Protein AF-A0A3A8N389-F1 (afdb_monomer_lite)

Radius of gyration: 23.48 Å; chains: 1; bounding box: 60×30×64 Å

Foldseek 3Di:
DVVVVVVVVVVVVVVVVDQDPVNVVVVVVVVVCPDVPPPFAWDWDDDPPDIDIDGCVPDPDDDDDPPDDDPPPDQVVDPADVPRPDPPPPPDDDD

pLDDT: mean 71.37, std 15.05, range [42.41, 91.0]

Structure (mmCIF, N/CA/C/O backbone):
data_AF-A0A3A8N389-F1
#
_entry.id   AF-A0A3A8N389-F1
#
loop_
_atom_site.group_PDB
_atom_site.id
_atom_site.type_symbol
_atom_site.label_atom_id
_atom_site.label_alt_id
_atom_site.label_comp_id
_atom_site.label_asym_id
_atom_site.label_entity_id
_atom_site.label_seq_id
_atom_site.pdbx_PDB_ins_code
_atom_site.Cartn_x
_atom_site.Cartn_y
_atom_site.Cartn_z
_atom_site.occupancy
_atom_site.B_iso_or_equiv
_atom_site.auth_seq_id
_atom_site.auth_comp_id
_atom_site.auth_asym_id
_atom_site.auth_atom_id
_atom_site.pdbx_PDB_model_num
ATOM 1 N N . MET A 1 1 ? 35.863 6.744 -40.257 1.00 64.25 1 MET A N 1
ATOM 2 C CA . MET A 1 1 ? 35.076 7.730 -39.474 1.00 64.25 1 MET A CA 1
ATOM 3 C C . MET A 1 1 ? 33.567 7.485 -39.540 1.00 64.25 1 MET A C 1
ATOM 5 O O . MET A 1 1 ? 32.987 7.274 -38.489 1.00 64.25 1 MET A O 1
ATOM 9 N N . ARG A 1 2 ? 32.921 7.420 -40.719 1.00 76.81 2 ARG A N 1
ATOM 10 C CA . ARG A 1 2 ? 31.455 7.195 -40.828 1.00 76.81 2 ARG A CA 1
ATOM 11 C C . ARG A 1 2 ? 30.957 5.873 -40.220 1.00 76.81 2 ARG A C 1
ATOM 13 O O . ARG A 1 2 ? 29.960 5.883 -39.513 1.00 76.81 2 ARG A O 1
ATOM 20 N N . ALA A 1 3 ? 31.674 4.768 -40.433 1.00 78.00 3 ALA A N 1
ATOM 21 C CA . ALA A 1 3 ? 31.319 3.467 -39.853 1.00 78.00 3 ALA A CA 1
ATOM 22 C C . ALA A 1 3 ? 31.448 3.440 -38.317 1.00 78.00 3 ALA A C 1
ATOM 24 O O . ALA A 1 3 ? 30.603 2.870 -37.639 1.00 78.00 3 ALA A O 1
ATOM 25 N N . LEU A 1 4 ? 32.459 4.125 -37.771 1.00 82.12 4 LEU A N 1
ATOM 26 C CA . LEU A 1 4 ? 32.639 4.278 -36.323 1.00 82.12 4 LEU A CA 1
ATOM 27 C C . LEU A 1 4 ? 31.532 5.147 -35.716 1.00 82.12 4 LEU A C 1
ATOM 29 O O . LEU A 1 4 ? 30.981 4.791 -34.685 1.00 82.12 4 LEU A O 1
ATOM 33 N N . ALA A 1 5 ? 31.152 6.238 -36.387 1.00 87.81 5 ALA A N 1
ATOM 34 C CA . ALA A 1 5 ? 30.042 7.085 -35.959 1.00 87.81 5 ALA A CA 1
ATOM 35 C C . ALA A 1 5 ? 28.698 6.338 -35.987 1.00 87.81 5 ALA A C 1
ATOM 37 O O . ALA A 1 5 ? 27.921 6.451 -35.044 1.00 87.81 5 ALA A O 1
ATOM 38 N N . CYS A 1 6 ? 28.448 5.527 -37.022 1.00 87.12 6 CYS A N 1
ATOM 39 C CA . CYS A 1 6 ? 27.262 4.669 -37.075 1.00 87.12 6 CYS A CA 1
ATOM 40 C C . CYS A 1 6 ? 27.276 3.624 -35.952 1.00 87.12 6 CYS A C 1
ATOM 42 O O . CYS A 1 6 ? 26.259 3.435 -35.295 1.00 87.12 6 CYS A O 1
ATOM 44 N N . GLY A 1 7 ? 28.424 2.993 -35.686 1.00 90.62 7 GLY A N 1
ATOM 45 C CA . GLY A 1 7 ? 28.565 2.034 -34.588 1.00 90.62 7 GLY A CA 1
ATOM 46 C C . GLY A 1 7 ? 28.297 2.661 -33.217 1.00 90.62 7 GLY A C 1
ATOM 47 O O . GLY A 1 7 ? 27.532 2.115 -32.430 1.00 90.62 7 GLY A O 1
ATOM 48 N N . VAL A 1 8 ? 28.861 3.843 -32.954 1.00 89.69 8 VAL A N 1
ATOM 49 C CA . VAL A 1 8 ? 28.629 4.588 -31.705 1.00 89.69 8 VAL A CA 1
ATOM 50 C C . VAL A 1 8 ? 27.165 5.008 -31.568 1.00 89.69 8 VAL A C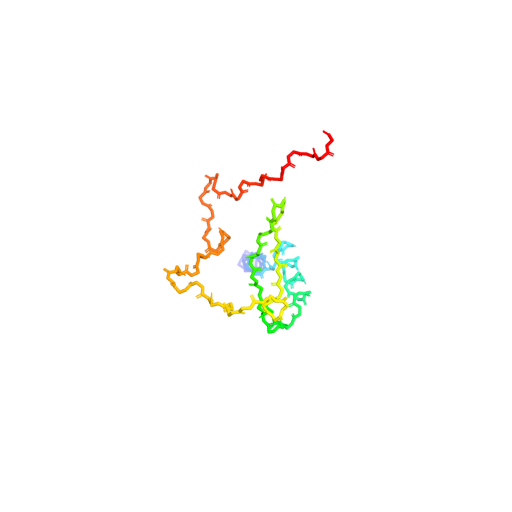 1
ATOM 52 O O . VAL A 1 8 ? 26.597 4.874 -30.489 1.00 89.69 8 VAL A O 1
ATOM 55 N N . LEU A 1 9 ? 26.526 5.459 -32.652 1.00 87.38 9 LEU A N 1
ATOM 56 C CA . LEU A 1 9 ? 25.107 5.822 -32.641 1.00 87.38 9 LEU A CA 1
ATOM 57 C C . LEU A 1 9 ? 24.217 4.620 -32.297 1.00 87.38 9 LEU A C 1
ATOM 59 O O . LEU A 1 9 ? 23.318 4.744 -31.471 1.00 87.38 9 LEU A O 1
ATOM 63 N N . VAL A 1 10 ? 24.490 3.453 -32.885 1.00 87.62 10 VAL A N 1
ATOM 64 C CA . VAL A 1 10 ? 23.759 2.216 -32.575 1.00 87.62 10 VAL A CA 1
ATOM 65 C C . VAL A 1 10 ? 23.938 1.837 -31.103 1.00 87.62 10 VAL A C 1
ATOM 67 O O . VAL A 1 10 ? 22.949 1.559 -30.430 1.00 87.62 10 VAL A O 1
ATOM 70 N N . LEU A 1 11 ? 25.162 1.910 -30.570 1.00 84.81 11 LEU A N 1
ATOM 71 C CA . LEU A 1 11 ? 25.431 1.627 -29.156 1.00 84.81 11 LEU A CA 1
ATOM 72 C C . LEU A 1 11 ? 24.662 2.573 -28.218 1.00 84.81 11 LEU A C 1
ATOM 74 O O . LEU A 1 11 ? 24.028 2.110 -27.269 1.00 84.81 11 LEU A O 1
ATOM 78 N N . LEU A 1 12 ? 24.647 3.877 -28.511 1.00 82.62 12 LEU A N 1
ATOM 79 C CA . LEU A 1 12 ? 23.912 4.873 -27.722 1.00 82.62 12 LEU A CA 1
ATOM 80 C C . LEU A 1 12 ? 22.397 4.622 -27.730 1.00 82.62 12 LEU A C 1
ATOM 82 O O . LEU A 1 12 ? 21.758 4.694 -26.681 1.00 82.62 12 LEU A O 1
ATOM 86 N N . LEU A 1 13 ? 21.825 4.277 -28.888 1.00 84.31 13 LEU A N 1
ATOM 87 C CA . LEU A 1 13 ? 20.398 3.966 -29.006 1.00 84.31 13 LEU A CA 1
ATOM 88 C C . LEU A 1 13 ? 20.029 2.691 -28.233 1.00 84.31 13 LEU A C 1
ATOM 90 O O . LEU A 1 13 ? 19.017 2.672 -27.536 1.00 84.31 13 LEU A O 1
ATOM 94 N N . THR A 1 14 ? 20.868 1.652 -28.284 1.00 81.00 14 THR A N 1
ATOM 95 C CA . THR A 1 14 ? 20.625 0.408 -27.531 1.00 81.00 14 THR A CA 1
ATOM 96 C C . THR A 1 14 ? 20.736 0.587 -26.018 1.00 81.00 14 THR A C 1
ATOM 98 O O . THR A 1 14 ? 19.968 -0.022 -25.279 1.00 81.00 14 THR A O 1
ATOM 101 N N . ALA A 1 15 ? 21.631 1.459 -25.548 1.00 74.56 15 ALA A N 1
ATOM 102 C CA . ALA A 1 15 ? 21.756 1.779 -24.128 1.00 74.56 15 ALA A CA 1
ATOM 103 C C . ALA A 1 15 ? 20.574 2.609 -23.592 1.00 74.56 15 ALA A C 1
ATOM 105 O O . ALA A 1 15 ? 20.272 2.537 -22.408 1.00 74.56 15 ALA A O 1
ATOM 106 N N . CYS A 1 16 ? 19.894 3.384 -24.444 1.00 70.06 16 CYS A N 1
ATOM 107 C CA . CYS A 1 16 ? 18.660 4.094 -24.083 1.00 70.06 16 CYS A CA 1
ATOM 108 C C . CYS A 1 16 ? 17.425 3.182 -24.064 1.00 70.06 16 CYS A C 1
ATOM 110 O O . CYS A 1 16 ? 16.466 3.468 -23.354 1.00 70.06 16 CYS A O 1
ATOM 112 N N . ALA A 1 17 ? 17.435 2.104 -24.851 1.00 68.69 17 ALA A N 1
ATOM 113 C CA . ALA A 1 17 ? 16.327 1.156 -24.935 1.00 68.69 17 ALA A CA 1
ATOM 114 C C . ALA A 1 17 ? 16.404 0.031 -23.887 1.00 68.69 17 ALA A C 1
ATOM 116 O O . ALA A 1 17 ? 15.449 -0.731 -23.744 1.00 68.69 17 ALA A O 1
ATOM 117 N N . SER A 1 18 ? 17.524 -0.113 -23.171 1.00 72.38 18 SER A N 1
ATOM 118 C CA . SER A 1 18 ? 17.665 -1.155 -22.159 1.00 72.38 18 SER A CA 1
ATOM 119 C C . SER A 1 18 ? 16.891 -0.800 -20.889 1.00 72.38 18 SER A C 1
ATOM 121 O O . SER A 1 18 ? 16.984 0.299 -20.341 1.00 72.38 18 SER A O 1
ATOM 123 N N . SER A 1 19 ? 16.118 -1.766 -20.392 1.00 71.31 19 SER A N 1
ATOM 124 C CA . SER A 1 19 ? 15.452 -1.663 -19.097 1.00 71.31 19 SER A CA 1
ATOM 125 C C . SER A 1 19 ? 16.504 -1.459 -18.007 1.00 71.31 19 SER A C 1
ATOM 127 O O . SER A 1 19 ? 17.420 -2.275 -17.864 1.00 71.31 19 SER A O 1
ATOM 129 N N . THR A 1 20 ? 16.372 -0.396 -17.219 1.00 80.75 20 THR A N 1
ATOM 130 C CA . THR A 1 20 ? 17.250 -0.188 -16.064 1.00 80.75 20 THR A CA 1
ATOM 131 C C . THR A 1 20 ? 17.099 -1.347 -15.065 1.00 80.75 20 THR A C 1
ATOM 133 O O . THR A 1 20 ? 16.036 -1.967 -14.992 1.00 80.75 20 THR A O 1
ATOM 136 N N . PRO A 1 21 ? 18.109 -1.635 -14.227 1.00 78.62 21 PRO A N 1
ATOM 137 C CA . PRO A 1 21 ? 17.977 -2.635 -13.162 1.00 78.62 21 PRO A CA 1
ATOM 138 C C . PRO A 1 21 ? 16.871 -2.293 -12.148 1.00 78.62 21 PRO A C 1
ATOM 140 O O . PRO A 1 21 ? 16.445 -3.156 -11.387 1.00 78.62 21 PRO A O 1
ATOM 143 N N . LEU A 1 22 ? 16.423 -1.034 -12.089 1.00 77.25 22 LEU A N 1
ATOM 144 C CA . LEU A 1 22 ? 15.238 -0.645 -11.327 1.00 77.25 22 LEU A CA 1
ATOM 145 C C . LEU A 1 22 ? 13.956 -1.108 -12.030 1.00 77.25 22 LEU A C 1
ATOM 147 O O . LEU A 1 22 ? 13.108 -1.704 -11.377 1.00 77.25 22 LEU A O 1
ATOM 151 N N . GLN A 1 23 ? 13.855 -0.898 -13.346 1.00 78.56 23 GLN A N 1
ATOM 152 C CA . GLN A 1 23 ? 12.713 -1.346 -14.144 1.00 78.56 23 GLN A CA 1
ATOM 153 C C . GLN A 1 23 ? 12.556 -2.868 -14.093 1.00 78.56 23 GLN A C 1
ATOM 155 O O . GLN A 1 23 ? 11.467 -3.355 -13.853 1.00 78.56 23 GLN A O 1
ATOM 160 N N . GLN A 1 24 ? 13.653 -3.624 -14.185 1.00 82.06 24 GLN A N 1
ATOM 161 C CA . GLN A 1 24 ? 13.590 -5.088 -14.099 1.00 82.06 24 GLN A CA 1
ATOM 162 C C . GLN A 1 24 ? 13.091 -5.595 -12.739 1.00 82.06 24 GLN A C 1
ATOM 164 O O . GLN A 1 24 ? 12.355 -6.574 -12.677 1.00 82.06 24 GLN A O 1
ATOM 169 N N . ARG A 1 25 ? 13.480 -4.932 -11.640 1.00 81.81 25 ARG A N 1
ATOM 170 C CA . ARG A 1 25 ? 12.958 -5.256 -10.302 1.00 81.81 25 ARG A CA 1
ATOM 171 C C . ARG A 1 25 ? 11.484 -4.895 -10.171 1.00 81.81 25 ARG A C 1
ATOM 173 O O . ARG A 1 25 ? 10.763 -5.600 -9.478 1.00 81.81 25 ARG A O 1
ATOM 180 N N . TRP A 1 26 ? 11.065 -3.808 -10.816 1.00 81.94 26 TRP A N 1
ATOM 181 C CA . TRP A 1 26 ? 9.663 -3.421 -10.878 1.00 81.94 26 TRP A CA 1
ATOM 182 C C . TRP A 1 26 ? 8.845 -4.461 -11.638 1.00 81.94 26 TRP A C 1
ATOM 184 O O . TRP A 1 26 ? 7.880 -4.976 -11.095 1.00 81.94 26 TRP A O 1
ATOM 194 N N . ASP A 1 27 ? 9.269 -4.829 -12.846 1.00 82.94 27 ASP A N 1
ATOM 195 C CA . ASP A 1 27 ? 8.568 -5.805 -13.684 1.00 82.94 27 ASP A CA 1
ATOM 196 C C . ASP A 1 27 ? 8.474 -7.179 -12.992 1.00 82.94 27 ASP A C 1
ATOM 198 O O . ASP A 1 27 ? 7.453 -7.855 -13.085 1.00 82.94 27 ASP A O 1
ATOM 202 N N . ALA A 1 28 ? 9.512 -7.579 -12.245 1.00 83.06 28 ALA A N 1
ATOM 203 C CA . ALA A 1 28 ? 9.490 -8.792 -11.426 1.00 83.06 28 ALA A CA 1
ATOM 204 C C . ALA A 1 28 ? 8.482 -8.702 -10.267 1.00 83.06 28 ALA A C 1
ATOM 206 O O . ALA A 1 28 ? 7.708 -9.632 -10.064 1.00 83.06 28 ALA A O 1
ATOM 207 N N . ALA A 1 29 ? 8.454 -7.578 -9.545 1.00 77.94 29 ALA A N 1
ATOM 208 C CA . ALA A 1 29 ? 7.483 -7.352 -8.476 1.00 77.94 29 ALA A CA 1
ATOM 209 C C . ALA A 1 29 ? 6.038 -7.286 -9.008 1.00 77.94 29 ALA A C 1
ATOM 211 O O . ALA A 1 29 ? 5.125 -7.807 -8.377 1.00 77.94 29 ALA A O 1
ATOM 212 N N . GLU A 1 30 ? 5.830 -6.697 -10.187 1.00 76.81 30 GLU A N 1
ATOM 213 C CA . GLU A 1 30 ? 4.528 -6.657 -10.859 1.00 76.81 30 GLU A CA 1
ATOM 214 C C . GLU A 1 30 ? 4.074 -8.063 -11.278 1.00 76.81 30 GLU A C 1
ATOM 216 O O . GLU A 1 30 ? 2.904 -8.401 -11.147 1.00 76.81 30 GLU A O 1
ATOM 221 N N . ALA A 1 31 ? 4.999 -8.921 -11.721 1.00 78.62 31 ALA A N 1
ATOM 222 C CA . ALA A 1 31 ? 4.696 -10.313 -12.052 1.00 78.62 31 ALA A CA 1
ATOM 223 C C . ALA A 1 31 ? 4.371 -11.176 -10.814 1.00 78.62 31 ALA A C 1
ATOM 225 O O . ALA A 1 31 ? 3.620 -12.145 -10.926 1.00 78.62 31 ALA A O 1
ATOM 226 N N . GLU A 1 32 ? 4.922 -10.840 -9.641 1.00 70.38 32 GLU A N 1
ATOM 227 C CA . GLU A 1 32 ? 4.571 -11.467 -8.355 1.00 70.38 32 GLU A CA 1
ATOM 228 C C . GLU A 1 32 ? 3.162 -11.076 -7.882 1.00 70.38 32 GLU A C 1
ATOM 230 O O . GLU A 1 32 ? 2.489 -11.867 -7.213 1.00 70.38 32 GLU A O 1
ATOM 235 N N . CYS A 1 33 ? 2.676 -9.898 -8.284 1.00 68.75 33 CYS A N 1
ATOM 236 C CA . CYS A 1 33 ? 1.272 -9.508 -8.190 1.00 68.75 33 CYS A CA 1
ATOM 237 C C . CYS A 1 33 ? 0.451 -10.252 -9.260 1.00 68.75 33 CYS A C 1
ATOM 239 O O . CYS A 1 33 ? -0.052 -9.659 -10.211 1.00 68.75 33 CYS A O 1
ATOM 241 N N . GLY A 1 34 ? 0.342 -11.578 -9.127 1.00 63.00 34 GLY A N 1
ATOM 242 C CA . GLY A 1 34 ? -0.462 -12.412 -10.025 1.00 63.00 34 GLY A CA 1
ATOM 243 C C . GLY A 1 34 ? -1.903 -11.904 -10.155 1.00 63.00 34 GLY A C 1
ATOM 244 O O . GLY A 1 34 ? -2.394 -11.292 -9.205 1.00 63.00 34 GLY A O 1
ATOM 245 N N . GLU A 1 35 ? -2.516 -12.174 -11.328 1.00 57.47 35 GLU A N 1
ATOM 246 C CA . GLU A 1 35 ? -3.902 -11.874 -11.758 1.00 57.47 35 GLU A CA 1
ATOM 247 C C . GLU A 1 35 ? -4.648 -11.076 -10.705 1.00 57.47 35 GLU A C 1
ATOM 249 O O . GLU A 1 35 ? -5.014 -11.705 -9.718 1.00 57.47 35 GLU A O 1
ATOM 254 N N . ALA A 1 36 ? -4.819 -9.757 -10.892 1.00 55.03 36 ALA A N 1
ATOM 255 C CA . ALA A 1 36 ? -5.543 -8.849 -9.996 1.00 55.03 36 ALA A CA 1
ATOM 256 C C . ALA A 1 36 ? -6.838 -9.511 -9.509 1.00 55.03 36 ALA A C 1
ATOM 258 O O . ALA A 1 36 ? -7.893 -9.420 -10.139 1.00 55.03 36 ALA A O 1
ATOM 259 N N . ARG A 1 37 ? -6.714 -10.316 -8.455 1.00 53.41 37 ARG A N 1
ATOM 260 C CA . ARG A 1 37 ? -7.688 -11.354 -8.164 1.00 53.41 37 ARG A CA 1
ATOM 261 C C . ARG A 1 37 ? -8.784 -10.604 -7.478 1.00 53.41 37 ARG A C 1
ATOM 263 O O . ARG A 1 37 ? -8.559 -10.229 -6.333 1.00 53.41 37 ARG A O 1
ATOM 270 N N . GLU A 1 38 ? -9.860 -10.356 -8.225 1.00 58.84 38 GLU A N 1
ATOM 271 C CA . GLU A 1 38 ? -11.128 -9.754 -7.808 1.00 58.84 38 GLU A CA 1
ATOM 272 C C . GLU A 1 38 ? -10.951 -8.976 -6.511 1.00 58.84 38 GLU A C 1
ATOM 274 O O . GLU A 1 38 ? -11.075 -9.578 -5.443 1.00 58.84 38 GLU A O 1
ATOM 279 N N . ASP A 1 39 ? -10.560 -7.698 -6.619 1.00 67.38 39 ASP A N 1
ATOM 280 C CA . ASP A 1 39 ? -10.305 -6.814 -5.479 1.00 67.38 39 ASP A CA 1
ATOM 281 C C . ASP A 1 39 ? -11.255 -7.159 -4.328 1.0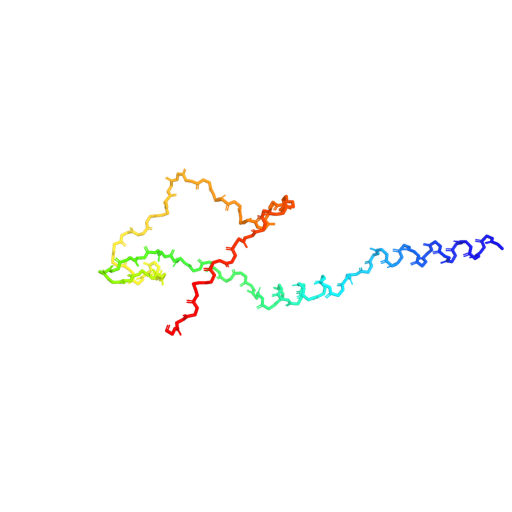0 67.38 39 ASP A C 1
ATOM 283 O O . ASP A 1 39 ? -12.463 -6.912 -4.400 1.00 67.38 39 ASP A O 1
ATOM 287 N N . ALA A 1 40 ? -10.725 -7.830 -3.300 1.00 76.50 40 ALA A N 1
ATOM 288 C CA . ALA A 1 40 ? -11.569 -8.312 -2.223 1.00 76.50 40 ALA A CA 1
ATOM 289 C C . ALA A 1 40 ? -12.142 -7.084 -1.519 1.00 76.50 40 ALA A C 1
ATOM 291 O O . ALA A 1 40 ? -11.384 -6.213 -1.084 1.00 76.50 40 ALA A O 1
ATOM 292 N N . CYS A 1 41 ? -13.469 -7.004 -1.416 1.00 83.44 41 CYS A N 1
ATOM 293 C CA . CYS A 1 41 ? -14.105 -5.881 -0.749 1.00 83.44 41 CYS A CA 1
ATOM 294 C C . CYS A 1 41 ? -13.613 -5.833 0.699 1.00 83.44 41 CYS A C 1
ATOM 296 O O . CYS A 1 41 ? -13.792 -6.787 1.459 1.00 83.44 41 CYS A O 1
ATOM 298 N N . VAL A 1 42 ? -12.988 -4.718 1.079 1.00 87.12 42 VAL A N 1
ATOM 299 C CA . VAL A 1 42 ? -12.567 -4.450 2.454 1.00 87.12 42 VAL A CA 1
ATOM 300 C C . VAL A 1 42 ? -13.142 -3.129 2.942 1.00 87.12 42 VAL A C 1
ATOM 302 O O . VAL A 1 42 ? -13.250 -2.160 2.191 1.00 87.12 42 VAL A O 1
ATOM 305 N N . THR A 1 43 ? -13.483 -3.082 4.225 1.00 87.88 43 THR A N 1
ATOM 306 C CA . THR A 1 43 ? -13.964 -1.885 4.916 1.00 87.88 43 THR A CA 1
ATOM 307 C C . THR A 1 43 ? -13.160 -1.635 6.187 1.00 87.88 43 THR A C 1
ATOM 309 O O . THR A 1 43 ? -12.603 -2.563 6.776 1.00 87.88 43 THR A O 1
ATOM 312 N N . LEU A 1 44 ? -13.080 -0.372 6.607 1.00 86.81 44 LEU A N 1
ATOM 313 C CA . LEU A 1 44 ? -12.454 0.018 7.867 1.00 86.81 44 LEU A CA 1
ATOM 314 C C . LEU A 1 44 ? -13.514 0.012 8.972 1.00 86.81 44 LEU A C 1
ATOM 316 O O . LEU A 1 44 ? -14.496 0.748 8.883 1.00 86.81 44 LEU A O 1
ATOM 320 N N . LEU A 1 45 ? -13.284 -0.764 10.029 1.00 86.81 45 LEU A N 1
ATOM 321 C CA . LEU A 1 45 ? -14.131 -0.771 11.219 1.00 86.81 45 LEU A CA 1
ATOM 322 C C . LEU A 1 45 ? -13.298 -0.461 12.461 1.00 86.81 45 LEU A C 1
ATOM 324 O O . LEU A 1 45 ? -12.206 -1.005 12.636 1.00 86.81 45 LEU A O 1
ATOM 328 N N . CYS A 1 46 ? -13.832 0.394 13.329 1.00 87.81 46 CYS A N 1
ATOM 329 C CA . CYS A 1 46 ? -13.245 0.719 14.624 1.00 87.81 46 CYS A CA 1
ATOM 330 C C . CYS A 1 46 ? -14.102 0.134 15.746 1.00 87.81 46 CYS A C 1
ATOM 332 O O . CYS A 1 46 ? -15.303 0.392 15.803 1.00 87.81 46 CYS A O 1
ATOM 334 N N . GLY A 1 47 ? -13.471 -0.645 16.622 1.00 84.69 47 GLY A N 1
ATOM 335 C CA . GLY A 1 47 ? -14.006 -0.968 17.941 1.00 84.69 47 GLY A CA 1
ATOM 336 C C . GLY A 1 47 ? -13.567 0.069 18.975 1.00 84.69 47 GLY A C 1
ATOM 337 O O . GLY A 1 47 ? -13.030 1.121 18.629 1.00 84.69 47 GLY A O 1
ATOM 338 N N . ASP A 1 48 ? -13.743 -0.253 20.254 1.00 89.19 48 ASP A N 1
ATOM 339 C CA . ASP A 1 48 ? -13.484 0.691 21.350 1.00 89.19 48 ASP A CA 1
ATOM 340 C C . ASP A 1 48 ? -12.006 1.088 21.488 1.00 89.19 48 ASP A C 1
ATOM 342 O O . ASP A 1 48 ? -11.690 2.193 21.927 1.00 89.19 48 ASP A O 1
ATOM 346 N N . THR A 1 49 ? -11.087 0.190 21.124 1.00 88.81 49 THR A N 1
ATOM 347 C CA . THR A 1 49 ? -9.645 0.362 21.369 1.00 88.81 49 THR A CA 1
ATOM 348 C C . THR A 1 49 ? -8.785 0.318 20.109 1.00 88.81 49 THR A C 1
ATOM 350 O O . THR A 1 49 ? -7.615 0.694 20.167 1.00 88.81 49 THR A O 1
ATOM 353 N N . ALA A 1 50 ? -9.327 -0.135 18.975 1.00 85.44 50 ALA A N 1
ATOM 354 C CA . ALA A 1 50 ? -8.562 -0.306 17.744 1.00 85.44 50 ALA A CA 1
ATOM 355 C C . ALA A 1 50 ? -9.444 -0.273 16.492 1.00 85.44 50 ALA A C 1
ATOM 357 O O . ALA A 1 50 ? -10.624 -0.623 16.528 1.00 85.44 50 ALA A O 1
ATOM 358 N N . CYS A 1 51 ? -8.826 0.087 15.366 1.00 89.75 51 CYS A N 1
ATOM 359 C CA . CYS A 1 51 ? -9.418 0.003 14.036 1.00 89.75 51 CYS A CA 1
ATOM 360 C C . CYS A 1 51 ? -8.683 -1.034 13.187 1.00 89.75 51 CYS A C 1
ATOM 362 O O . CYS A 1 51 ? -7.467 -1.186 13.303 1.00 89.75 51 CYS A O 1
ATOM 364 N N . GLY A 1 52 ? -9.412 -1.715 12.308 1.00 88.50 52 GLY A N 1
ATOM 365 C CA . GLY A 1 52 ? -8.862 -2.716 11.401 1.00 88.50 52 GLY A CA 1
ATOM 366 C C . GLY A 1 52 ? -9.593 -2.746 10.066 1.00 88.50 52 GLY A C 1
ATOM 367 O O . GLY A 1 52 ? -10.711 -2.241 9.943 1.00 88.50 52 GLY A O 1
ATOM 368 N N . PHE A 1 53 ? -8.942 -3.337 9.067 1.00 91.00 53 PHE A N 1
ATOM 369 C CA . PHE A 1 53 ? -9.573 -3.658 7.793 1.00 91.00 53 PHE A CA 1
ATOM 370 C C . PHE A 1 53 ? -10.172 -5.058 7.865 1.00 91.00 53 PHE A C 1
ATOM 372 O O . PHE A 1 53 ? -9.486 -6.009 8.237 1.00 91.00 53 PHE A O 1
ATOM 379 N N . TYR A 1 54 ? -11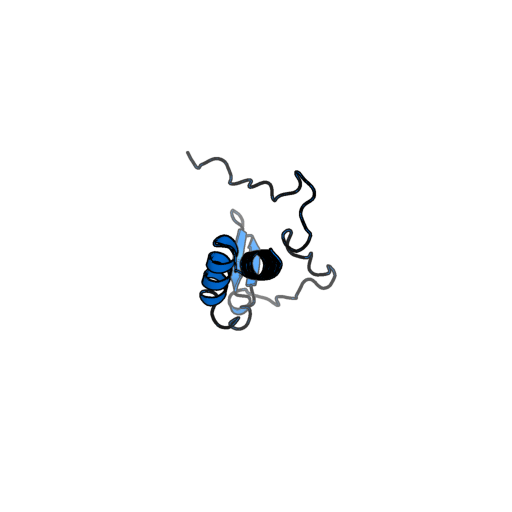.438 -5.170 7.486 1.00 89.12 54 TYR A N 1
ATOM 380 C CA . TYR A 1 54 ? -12.193 -6.418 7.472 1.00 89.12 54 TYR A CA 1
ATOM 381 C C . TYR A 1 54 ? -12.772 -6.635 6.086 1.00 89.12 54 TYR A C 1
ATOM 383 O O . TYR A 1 54 ? -13.051 -5.664 5.378 1.00 89.12 54 TYR A O 1
ATOM 391 N N . ARG A 1 55 ? -12.966 -7.896 5.697 1.00 89.75 55 ARG A N 1
ATOM 392 C CA . ARG A 1 55 ? -13.705 -8.196 4.472 1.00 89.75 55 ARG A CA 1
ATOM 393 C C . ARG A 1 55 ? -15.151 -7.754 4.640 1.00 89.75 55 ARG A C 1
ATOM 395 O O . ARG A 1 55 ? -15.716 -7.895 5.722 1.00 89.75 55 ARG A O 1
ATOM 402 N N . CYS A 1 56 ? -15.740 -7.205 3.586 1.00 89.19 56 CYS A N 1
ATOM 403 C CA . CYS A 1 56 ? -17.103 -6.683 3.642 1.00 89.19 56 CYS A CA 1
ATOM 404 C C . CYS A 1 56 ? -18.122 -7.763 4.035 1.00 89.19 56 CYS A C 1
ATOM 406 O O . CYS A 1 56 ? -19.095 -7.454 4.713 1.00 89.19 56 CYS A O 1
ATOM 408 N N . GLU A 1 57 ? -17.877 -9.021 3.662 1.00 88.44 57 GLU A N 1
ATOM 409 C CA . GLU A 1 57 ? -18.742 -10.165 3.968 1.00 88.44 57 GLU A CA 1
ATOM 410 C C . GLU A 1 57 ? -18.712 -10.566 5.453 1.00 88.44 57 GLU A C 1
ATOM 412 O O . GLU A 1 57 ? -19.650 -11.198 5.937 1.00 88.44 57 GLU A O 1
ATOM 417 N N . ASP A 1 58 ? -17.659 -10.177 6.179 1.00 90.44 58 ASP A N 1
ATOM 418 C CA . ASP A 1 58 ? -17.446 -10.517 7.590 1.00 90.44 58 ASP A CA 1
ATOM 419 C C . ASP A 1 58 ? -18.018 -9.454 8.550 1.00 90.44 58 ASP A C 1
ATOM 421 O O . ASP A 1 58 ? -17.962 -9.616 9.771 1.00 90.44 58 ASP A O 1
ATOM 425 N N . VAL A 1 59 ? -18.553 -8.343 8.026 1.00 89.50 59 VAL A N 1
ATOM 426 C CA . VAL A 1 59 ? -19.020 -7.200 8.824 1.00 89.50 59 VAL A CA 1
ATOM 427 C C . VAL A 1 59 ? -20.551 -7.153 8.849 1.00 89.50 59 VAL A C 1
ATOM 429 O O . VAL A 1 59 ? -21.186 -7.217 7.797 1.00 89.50 59 VAL A O 1
ATOM 432 N N . PRO A 1 60 ? -21.187 -7.010 10.029 1.00 84.12 60 PRO A N 1
ATOM 433 C CA . PRO A 1 60 ? -22.637 -6.892 10.107 1.00 84.12 60 PRO A CA 1
ATOM 434 C C . PRO A 1 60 ? -23.117 -5.546 9.540 1.00 84.12 60 PRO A C 1
ATOM 436 O O . PRO A 1 60 ? -22.683 -4.485 9.984 1.00 84.12 60 PRO A O 1
ATOM 439 N N . GLY A 1 61 ? -24.073 -5.594 8.610 1.00 83.12 61 GLY A N 1
ATOM 440 C CA . GLY A 1 61 ? -24.686 -4.415 7.986 1.00 83.12 61 GLY A CA 1
ATOM 441 C C . GLY A 1 61 ? -24.321 -4.252 6.509 1.00 83.12 61 GLY A C 1
ATOM 442 O O . GLY A 1 61 ? -23.548 -5.025 5.953 1.00 83.12 61 GLY A O 1
ATOM 443 N N . GLU A 1 62 ? -24.915 -3.257 5.848 1.00 79.31 62 GLU A N 1
ATOM 444 C CA . GLU A 1 62 ? -24.602 -2.949 4.449 1.00 79.31 62 GLU A CA 1
ATOM 445 C C . GLU A 1 62 ? -23.336 -2.086 4.372 1.00 79.31 62 GLU A C 1
ATOM 447 O O . GLU A 1 62 ? -23.307 -0.953 4.860 1.00 79.31 62 GLU A O 1
ATOM 452 N N . VAL A 1 63 ? -22.284 -2.607 3.736 1.00 80.19 63 VAL A N 1
ATOM 453 C CA . VAL A 1 63 ? -21.090 -1.824 3.405 1.00 80.19 63 VAL A CA 1
ATOM 454 C C . VAL A 1 63 ? -21.336 -1.101 2.086 1.00 80.19 63 VAL A C 1
ATOM 456 O O . VAL A 1 63 ? -21.248 -1.682 1.006 1.00 80.19 63 VAL A O 1
ATOM 459 N N . VAL A 1 64 ? -21.640 0.191 2.167 1.00 75.25 64 VAL A N 1
ATOM 460 C CA . VAL A 1 64 ? -21.818 1.037 0.985 1.00 75.25 64 VAL A CA 1
ATOM 461 C C . VAL A 1 64 ? -20.493 1.722 0.670 1.00 75.25 64 VAL A C 1
ATOM 463 O O . VAL A 1 64 ? -19.905 2.381 1.529 1.00 75.25 64 VAL A O 1
ATOM 466 N N . LEU A 1 65 ? -20.033 1.612 -0.581 1.00 68.44 65 LEU A N 1
ATOM 467 C CA . LEU A 1 65 ? -18.946 2.449 -1.094 1.00 68.44 65 LEU A CA 1
ATOM 468 C C . LEU A 1 65 ? -19.258 3.908 -0.767 1.00 68.44 65 LEU A C 1
ATOM 470 O O . LEU A 1 65 ? -20.338 4.388 -1.115 1.00 68.44 65 LEU A O 1
ATOM 474 N N . ALA A 1 66 ? -18.322 4.616 -0.133 1.00 64.69 66 ALA A N 1
ATOM 475 C CA . ALA A 1 66 ? -18.467 6.039 0.140 1.00 64.69 66 ALA A CA 1
ATOM 476 C C . ALA A 1 66 ? -18.618 6.804 -1.189 1.00 64.69 66 ALA A C 1
ATOM 478 O O . ALA A 1 66 ? -17.644 7.229 -1.811 1.00 64.69 66 ALA A O 1
ATOM 479 N N . ARG A 1 67 ? -19.858 6.944 -1.668 1.00 53.88 67 ARG A N 1
ATOM 480 C CA . ARG A 1 67 ? -20.195 7.705 -2.868 1.00 53.88 67 ARG A CA 1
ATOM 481 C C . ARG A 1 67 ? -19.940 9.170 -2.547 1.00 53.88 67 ARG A C 1
ATOM 483 O O . ARG A 1 67 ? -20.696 9.770 -1.792 1.00 53.88 67 ARG A O 1
ATOM 490 N N . GLY A 1 68 ? -18.885 9.748 -3.115 1.00 53.00 68 GLY A N 1
ATOM 491 C CA . GLY A 1 68 ? -18.701 11.200 -3.058 1.00 53.00 68 GLY A CA 1
ATOM 492 C C . GLY A 1 68 ? -17.273 11.713 -3.140 1.00 53.00 68 GLY A C 1
ATOM 493 O O . GLY A 1 68 ? -17.092 12.906 -3.364 1.00 53.00 68 GLY A O 1
ATOM 494 N N . LEU A 1 69 ? -16.258 10.861 -3.006 1.00 50.94 69 LEU 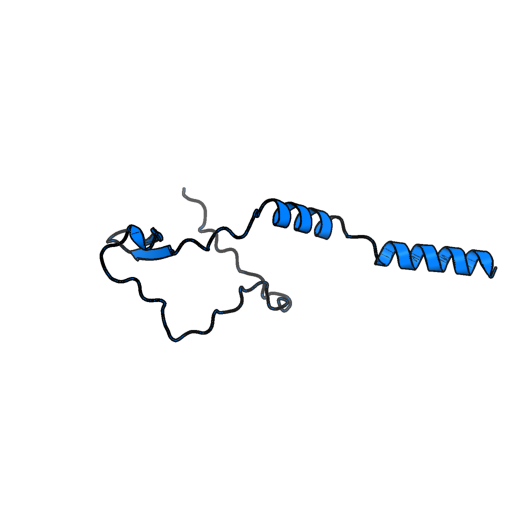A N 1
ATOM 495 C CA . LEU A 1 69 ? -14.876 11.278 -3.228 1.00 50.94 69 LEU A CA 1
ATOM 496 C C . LEU A 1 69 ? -14.336 10.528 -4.444 1.00 50.94 69 LEU A C 1
ATOM 498 O O . LEU A 1 69 ? -14.334 9.296 -4.421 1.00 50.94 69 LEU A O 1
ATOM 502 N N . PRO A 1 70 ? -13.905 11.228 -5.514 1.00 53.94 70 PRO A N 1
ATOM 503 C CA . PRO A 1 70 ? -13.164 10.561 -6.573 1.00 53.94 70 PRO A CA 1
ATOM 504 C C . PRO A 1 70 ? -11.991 9.815 -5.924 1.00 53.94 70 PRO A C 1
ATOM 506 O O . PRO A 1 70 ? -11.427 10.344 -4.954 1.00 53.94 70 PRO A O 1
ATOM 509 N N . PRO A 1 71 ? -11.626 8.615 -6.415 1.00 54.91 71 PRO A N 1
ATOM 510 C CA . PRO A 1 71 ? -10.438 7.922 -5.941 1.00 54.91 71 PRO A CA 1
ATOM 511 C C . PRO A 1 71 ? -9.301 8.935 -5.951 1.00 54.91 71 PRO A C 1
ATOM 513 O O . PRO A 1 71 ? -8.971 9.479 -7.009 1.00 54.91 71 PRO A O 1
ATOM 516 N N . ARG A 1 72 ? -8.756 9.284 -4.776 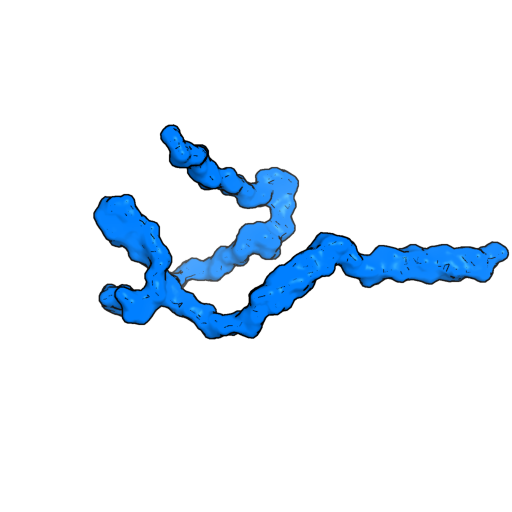1.00 56.88 72 ARG A N 1
ATOM 517 C CA . ARG A 1 72 ? -7.543 10.094 -4.777 1.00 56.88 72 ARG A CA 1
ATOM 518 C C . ARG A 1 72 ? -6.511 9.218 -5.477 1.00 56.88 72 ARG A C 1
ATOM 520 O O . ARG A 1 72 ? -6.299 8.102 -4.998 1.00 56.88 72 ARG A O 1
ATOM 527 N N . PRO A 1 73 ? -5.933 9.662 -6.608 1.00 51.41 73 PRO A N 1
ATOM 528 C CA . PRO A 1 73 ? -4.887 8.895 -7.250 1.00 51.41 73 PRO A CA 1
ATOM 529 C C . PRO A 1 73 ? -3.838 8.600 -6.179 1.00 51.41 73 PRO A C 1
ATOM 531 O O . PRO A 1 73 ? -3.545 9.483 -5.357 1.00 51.41 73 PRO A O 1
ATOM 534 N N . PRO A 1 74 ? -3.340 7.356 -6.112 1.00 49.75 74 PRO A N 1
ATOM 535 C CA . PRO A 1 74 ? -2.380 6.999 -5.090 1.00 49.75 74 PRO A CA 1
ATOM 536 C C . PRO A 1 74 ? -1.199 7.976 -5.213 1.00 49.75 74 PRO A C 1
ATOM 538 O O . PRO A 1 74 ? -0.883 8.401 -6.325 1.00 49.75 74 PRO A O 1
ATOM 541 N N . PRO A 1 75 ? -0.573 8.412 -4.107 1.00 50.12 75 PRO A N 1
ATOM 542 C CA . PRO A 1 75 ? 0.369 9.538 -4.118 1.00 50.12 75 PRO A CA 1
ATOM 543 C C . PRO A 1 75 ? 1.564 9.348 -5.071 1.00 50.12 75 PRO A C 1
ATOM 545 O O . PRO A 1 75 ? 2.229 10.318 -5.408 1.00 50.12 75 PRO A O 1
ATOM 548 N N . MET A 1 76 ? 1.816 8.119 -5.534 1.00 49.50 76 MET A N 1
ATOM 549 C CA . MET A 1 76 ? 2.790 7.778 -6.578 1.00 49.50 76 MET A CA 1
ATOM 550 C C . MET A 1 76 ? 2.355 8.095 -8.020 1.00 49.50 76 MET A C 1
ATOM 552 O O . MET A 1 76 ? 3.214 8.199 -8.888 1.00 49.50 76 MET A O 1
ATOM 556 N N . ALA A 1 77 ? 1.058 8.243 -8.302 1.00 47.72 77 ALA A N 1
ATOM 557 C CA . ALA A 1 77 ? 0.529 8.489 -9.649 1.00 47.72 77 ALA A CA 1
ATOM 558 C C . ALA A 1 77 ? 0.683 9.952 -10.112 1.00 47.72 77 ALA A C 1
ATOM 560 O O . ALA A 1 77 ? 0.394 10.277 -11.261 1.00 47.72 77 ALA A O 1
ATOM 561 N N . VAL A 1 78 ? 1.163 10.835 -9.235 1.00 52.03 78 VAL A N 1
ATOM 562 C CA . VAL A 1 78 ? 1.589 12.195 -9.571 1.00 52.03 78 VAL A CA 1
ATOM 563 C C . VAL A 1 78 ? 3.079 12.257 -9.272 1.00 52.03 78 VAL A C 1
ATOM 565 O O . VAL A 1 78 ? 3.478 11.961 -8.148 1.00 52.03 78 VAL A O 1
ATOM 568 N N . ALA A 1 79 ? 3.909 12.599 -10.262 1.00 47.88 79 ALA A N 1
ATOM 569 C CA . ALA A 1 79 ? 5.347 12.747 -10.047 1.00 47.88 79 ALA A CA 1
ATOM 570 C C . ALA A 1 79 ? 5.573 13.675 -8.836 1.00 47.88 79 ALA A C 1
ATOM 572 O O . ALA A 1 79 ? 5.124 14.826 -8.877 1.00 47.88 79 ALA A O 1
ATOM 573 N N . PRO A 1 80 ? 6.194 13.198 -7.741 1.00 52.28 80 PRO A N 1
ATOM 574 C CA . PRO A 1 80 ? 6.306 14.002 -6.541 1.00 52.28 80 PRO A CA 1
ATOM 575 C C . PRO A 1 80 ? 7.179 15.218 -6.854 1.00 52.28 80 PRO A C 1
ATOM 577 O O . PRO A 1 80 ? 8.330 15.083 -7.271 1.00 52.28 80 PRO A O 1
ATOM 580 N N . ALA A 1 81 ? 6.644 16.421 -6.628 1.00 55.47 81 ALA A N 1
ATOM 581 C CA . ALA A 1 81 ? 7.459 17.625 -6.521 1.00 55.47 81 ALA A CA 1
ATOM 582 C C . ALA A 1 81 ? 8.618 17.364 -5.532 1.00 55.47 81 ALA A C 1
ATOM 584 O O . ALA A 1 81 ? 8.409 16.644 -4.545 1.00 55.47 81 ALA A O 1
ATOM 585 N N . PRO A 1 82 ? 9.825 17.915 -5.745 1.00 48.59 82 PRO A N 1
ATOM 586 C CA . PRO A 1 82 ? 10.946 17.722 -4.827 1.00 48.59 82 PRO A CA 1
ATOM 587 C C . PRO A 1 82 ? 10.523 18.009 -3.373 1.00 48.59 82 PRO A C 1
ATOM 589 O O . PRO A 1 82 ? 10.074 19.108 -3.064 1.00 48.59 82 PRO A O 1
ATOM 592 N N . GLY A 1 83 ? 10.601 17.002 -2.493 1.00 58.25 83 GLY A N 1
ATOM 593 C CA . GLY A 1 83 ? 10.168 17.100 -1.086 1.00 58.25 83 GLY A CA 1
ATOM 594 C C . GLY A 1 83 ? 8.726 16.661 -0.770 1.00 58.25 83 GLY A C 1
ATOM 595 O O . GLY A 1 83 ? 8.353 16.649 0.398 1.00 58.25 83 GLY A O 1
ATOM 596 N N . SER A 1 84 ? 7.930 16.252 -1.765 1.00 57.72 84 SER A N 1
ATOM 597 C CA . SER A 1 84 ? 6.528 15.806 -1.597 1.00 57.72 84 SER A CA 1
ATOM 598 C C . SER A 1 84 ? 6.338 14.282 -1.513 1.00 57.72 84 SER A C 1
ATOM 600 O O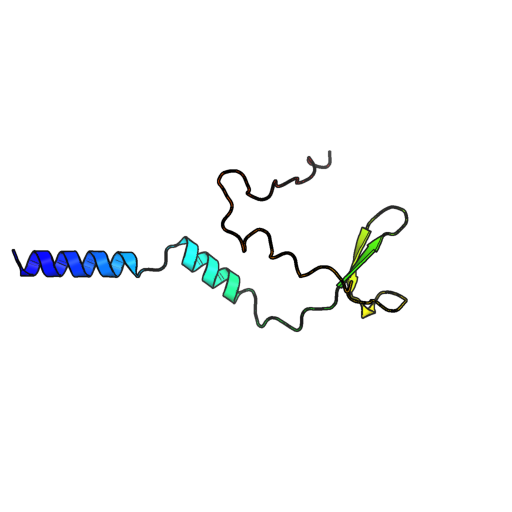 . SER A 1 84 ? 5.215 13.785 -1.585 1.00 57.72 84 SER A O 1
ATOM 602 N N . GLY A 1 85 ? 7.426 13.521 -1.348 1.00 58.03 85 GLY A N 1
ATOM 603 C CA . GLY A 1 85 ? 7.339 12.078 -1.123 1.00 58.03 85 GLY A CA 1
ATOM 604 C C . GLY A 1 85 ? 6.555 11.750 0.161 1.00 58.03 85 GLY A C 1
ATOM 605 O O . GLY A 1 85 ? 6.570 12.554 1.099 1.00 58.03 85 GLY A O 1
ATOM 606 N N . PRO A 1 86 ? 5.888 10.582 0.247 1.00 55.00 86 PRO A N 1
ATOM 607 C CA . PRO A 1 86 ? 5.154 10.181 1.441 1.00 55.00 86 PRO A CA 1
ATOM 608 C C . PRO A 1 86 ? 6.048 10.286 2.680 1.00 55.00 86 PRO A C 1
ATOM 610 O O . PRO A 1 86 ? 7.073 9.607 2.780 1.00 55.00 86 PRO A O 1
ATOM 613 N N . ARG A 1 87 ? 5.672 11.144 3.637 1.00 59.38 87 ARG A N 1
ATOM 614 C CA . ARG A 1 87 ? 6.287 11.141 4.967 1.00 59.38 87 ARG A CA 1
ATOM 615 C C . ARG A 1 87 ? 5.978 9.781 5.574 1.00 59.38 87 ARG A C 1
ATOM 617 O O . ARG A 1 87 ? 4.849 9.526 5.974 1.00 59.38 87 ARG A O 1
ATOM 624 N N . ARG A 1 88 ? 6.975 8.900 5.615 1.00 59.72 88 ARG A N 1
ATOM 625 C CA . ARG A 1 88 ? 6.889 7.628 6.329 1.00 59.72 88 ARG A CA 1
ATOM 626 C C . ARG A 1 88 ? 6.842 7.942 7.824 1.00 59.72 88 ARG A C 1
ATOM 628 O O . ARG A 1 88 ? 7.880 8.045 8.465 1.00 59.72 88 ARG A O 1
ATOM 635 N N . ASN A 1 89 ? 5.646 8.168 8.363 1.00 51.22 89 ASN A N 1
ATOM 636 C CA . ASN A 1 89 ? 5.398 8.203 9.800 1.00 51.22 89 ASN A CA 1
ATOM 637 C C . ASN A 1 89 ? 5.217 6.766 10.305 1.00 51.22 89 ASN A C 1
ATOM 639 O O . ASN A 1 89 ? 4.191 6.420 10.881 1.00 51.22 89 ASN A O 1
ATOM 643 N N . TRP A 1 90 ? 6.217 5.910 10.085 1.00 57.25 90 TRP A N 1
ATOM 644 C CA . TRP A 1 90 ? 6.299 4.707 10.902 1.00 57.25 90 TRP A CA 1
ATOM 645 C C . TRP A 1 90 ? 6.351 5.213 12.341 1.00 57.25 90 TRP A C 1
ATOM 647 O O . TRP A 1 90 ? 7.276 5.955 12.681 1.00 57.25 90 TRP A O 1
ATOM 657 N N . GLY A 1 91 ? 5.291 4.957 13.116 1.00 52.19 91 GLY A N 1
ATOM 658 C CA . GLY A 1 91 ? 5.253 5.320 14.526 1.00 52.19 91 GLY A CA 1
ATOM 659 C C . GLY A 1 91 ? 6.577 4.891 15.140 1.00 52.19 91 GLY A C 1
ATOM 660 O O . GLY A 1 91 ? 7.049 3.791 14.844 1.00 52.19 91 GLY A O 1
ATOM 661 N N . GLY A 1 92 ? 7.222 5.802 15.875 1.00 49.28 92 GLY A N 1
ATOM 662 C CA . GLY A 1 92 ? 8.458 5.492 16.587 1.00 49.28 92 GLY A CA 1
ATOM 663 C C . GLY A 1 92 ? 8.292 4.155 17.299 1.00 49.28 92 GLY A C 1
ATOM 664 O O . GLY A 1 92 ? 7.206 3.888 17.814 1.00 49.28 92 GLY A O 1
ATOM 665 N N . GLY A 1 93 ? 9.320 3.309 17.193 1.00 46.41 93 GLY A N 1
ATOM 666 C CA . GLY A 1 93 ? 9.285 1.914 17.613 1.00 46.41 93 GLY A CA 1
ATOM 667 C C . GLY A 1 93 ? 8.553 1.718 18.936 1.00 46.41 93 GLY A C 1
ATOM 668 O O . GLY A 1 93 ? 8.673 2.533 19.848 1.00 46.41 93 GLY A O 1
ATOM 669 N N . MET A 1 94 ? 7.767 0.647 19.001 1.00 43.88 94 MET A N 1
ATOM 670 C CA . MET A 1 94 ? 7.296 0.116 20.270 1.00 43.88 94 MET A CA 1
ATOM 671 C C . MET A 1 94 ? 8.520 -0.245 21.109 1.00 43.88 94 MET A C 1
ATOM 673 O O . MET A 1 94 ? 9.140 -1.259 20.815 1.00 43.88 94 MET A O 1
ATOM 677 N N . ASP A 1 95 ? 8.833 0.609 22.084 1.00 42.41 95 ASP A N 1
ATOM 678 C CA . ASP A 1 95 ? 9.497 0.308 23.357 1.00 42.41 95 ASP A CA 1
ATOM 679 C C . ASP A 1 95 ? 9.040 1.334 24.412 1.00 42.41 95 ASP A C 1
ATOM 681 O O . ASP A 1 95 ? 9.225 2.556 24.189 1.00 42.41 95 ASP A O 1
#

InterPro domains:
  IPR011755 Conserved hypothetical protein CHP02269, MYXXA [PF09533] (28-94)

Sequence (95 aa):
MRALACGVLVLLLTACASSTPLQQRWDAAEAECGEAREDACVTLLCGDTACGFYRCEDVPGEVVLARGLPPRPPPMAVAPAPGSGPRRNWGGGMD

Secondary structure (DSSP, 8-state):
-HHHHHHHHHHHHHHHHSPPHHHHHHHHHHHHS-TT-----EEEEE-SS-EEEEEGGGSSS-----TTS--PPPTTSSPPPTT-S----------

Organism: NCBI:txid2316731